Protein AF-A0A452J1B2-F1 (afdb_monomer)

Solvent-accessible surface area (backbone atoms only — not comparable to full-atom values): 6354 Å² total; per-residue (Å²): 134,84,79,85,76,76,83,77,76,70,76,77,59,67,69,59,59,52,49,51,52,53,52,49,52,49,49,53,51,50,45,52,54,50,34,68,53,26,50,80,74,78,43,82,62,90,46,69,74,67,55,39,61,50,8,61,53,48,40,52,44,50,24,69,73,69,73,50,89,76,88,76,64,90,55,89,51,70,67,32,18,52,49,23,37,47,52,41,52,52,53,50,49,55,54,49,52,52,52,56,59,73,70,74,78,124

Secondary structure (DSSP, 8-state):
-------------HHHHHHHHHHHHHHHHHHHHHHHHHGGGT---S-HHHHTTTSHHHHHHHHHHHS---------SHHHHHHHHHHHHHHHHHHHHHHHHHHS--

Structure (mmCIF, N/CA/C/O backbone):
data_AF-A0A452J1B2-F1
#
_entry.id   AF-A0A452J1B2-F1
#
loop_
_atom_site.group_PDB
_atom_site.id
_atom_site.type_symbol
_atom_site.label_atom_id
_atom_site.label_alt_id
_atom_site.label_comp_id
_atom_site.label_asym_id
_atom_site.label_entity_id
_atom_site.label_seq_id
_atom_site.pdbx_PDB_ins_code
_atom_site.Cartn_x
_atom_site.Cartn_y
_atom_site.Cartn_z
_atom_site.occupancy
_atom_site.B_iso_or_equiv
_atom_site.auth_seq_id
_atom_site.auth_comp_id
_atom_site.auth_asym_id
_atom_site.auth_atom_id
_atom_site.pdbx_PDB_model_num
ATOM 1 N N . MET A 1 1 ? 50.669 -8.142 -44.891 1.00 41.25 1 MET A N 1
ATOM 2 C CA . MET A 1 1 ? 49.463 -7.288 -44.869 1.00 4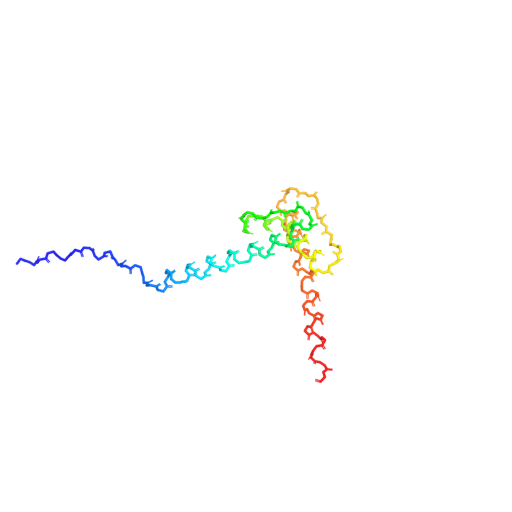1.25 1 MET A CA 1
ATOM 3 C C . MET A 1 1 ? 48.442 -8.019 -44.015 1.00 41.25 1 MET A C 1
ATOM 5 O O . MET A 1 1 ? 47.894 -9.011 -44.470 1.00 41.25 1 MET A O 1
ATOM 9 N N . GLY A 1 2 ? 48.378 -7.667 -42.728 1.00 45.16 2 GLY A N 1
ATOM 10 C CA . GLY A 1 2 ? 47.641 -8.420 -41.712 1.00 45.16 2 GLY A CA 1
ATOM 11 C C . GLY A 1 2 ? 46.135 -8.271 -41.892 1.00 45.16 2 GLY A C 1
ATOM 12 O O . GLY A 1 2 ? 45.638 -7.155 -42.015 1.00 45.16 2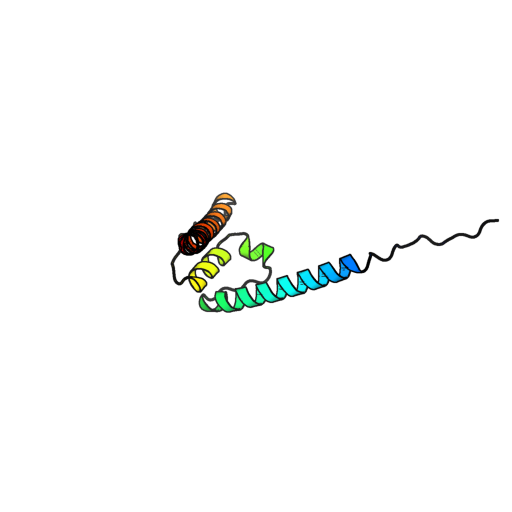 GLY A O 1
ATOM 13 N N . SER A 1 3 ? 45.445 -9.405 -41.950 1.00 46.38 3 SER A N 1
ATOM 14 C CA . SER A 1 3 ? 44.001 -9.508 -42.113 1.00 46.38 3 SER A CA 1
ATOM 15 C C . SER A 1 3 ? 43.254 -8.788 -40.988 1.00 46.38 3 SER A C 1
ATOM 17 O O . SER A 1 3 ? 43.569 -8.966 -39.812 1.00 46.38 3 SER A O 1
ATOM 19 N N . LEU A 1 4 ? 42.247 -8.001 -41.375 1.00 54.12 4 LEU A N 1
ATOM 20 C CA . LEU A 1 4 ? 41.235 -7.439 -40.488 1.00 54.12 4 LEU A CA 1
ATOM 21 C C . LEU A 1 4 ? 40.557 -8.569 -39.702 1.00 54.12 4 LEU A C 1
ATOM 23 O O . LEU A 1 4 ? 39.828 -9.377 -40.277 1.00 54.12 4 LEU A O 1
ATOM 27 N N . TRP A 1 5 ? 40.759 -8.603 -38.388 1.00 52.06 5 TRP A N 1
ATOM 28 C CA . TRP A 1 5 ? 39.835 -9.286 -37.489 1.00 52.06 5 TRP A CA 1
ATOM 29 C C . TRP A 1 5 ? 38.575 -8.413 -37.337 1.00 52.06 5 TRP A C 1
ATOM 31 O O . TRP A 1 5 ? 38.715 -7.197 -37.162 1.00 52.06 5 TRP A O 1
ATOM 41 N N . PRO A 1 6 ? 37.352 -8.966 -37.429 1.00 53.91 6 PRO A N 1
ATOM 42 C CA . PRO A 1 6 ? 36.139 -8.178 -37.290 1.00 53.91 6 PRO A CA 1
ATOM 43 C C . PRO A 1 6 ? 35.943 -7.793 -35.824 1.00 53.91 6 PRO A C 1
ATOM 45 O O . PRO A 1 6 ? 36.232 -8.568 -34.915 1.00 53.91 6 PRO A O 1
ATOM 48 N N . VAL A 1 7 ? 35.449 -6.573 -35.616 1.00 56.47 7 VAL A N 1
ATOM 49 C CA . VAL A 1 7 ? 34.989 -6.042 -34.331 1.00 56.47 7 VAL A CA 1
ATOM 50 C C . VAL A 1 7 ? 34.205 -7.129 -33.601 1.00 56.47 7 VAL A C 1
ATOM 52 O O . VAL A 1 7 ? 33.131 -7.536 -34.039 1.00 56.47 7 VAL A O 1
ATOM 55 N N . LEU A 1 8 ? 34.797 -7.620 -32.516 1.00 51.38 8 LEU A N 1
ATOM 56 C CA . LEU A 1 8 ? 34.195 -8.538 -31.571 1.00 51.38 8 LEU A CA 1
ATOM 57 C C . LEU A 1 8 ? 32.981 -7.810 -30.980 1.00 51.38 8 LEU A C 1
ATOM 59 O O . LEU A 1 8 ? 33.101 -7.027 -30.044 1.00 51.38 8 LEU A O 1
ATOM 63 N N . THR A 1 9 ? 31.802 -7.995 -31.571 1.00 59.19 9 THR A N 1
ATOM 64 C CA . THR A 1 9 ? 30.561 -7.846 -30.819 1.00 59.19 9 THR A CA 1
ATOM 65 C C . THR A 1 9 ? 30.603 -8.964 -29.798 1.00 59.19 9 THR A C 1
ATOM 67 O O . THR A 1 9 ? 30.212 -10.089 -30.110 1.00 59.19 9 THR A O 1
ATOM 70 N N . ASP A 1 10 ? 31.188 -8.692 -28.635 1.00 60.91 10 ASP A N 1
ATOM 71 C CA . ASP A 1 10 ? 31.186 -9.634 -27.527 1.00 60.91 10 ASP A CA 1
ATOM 72 C C . ASP A 1 10 ? 29.735 -10.086 -27.304 1.00 60.91 10 ASP A C 1
ATOM 74 O O . ASP A 1 10 ? 28.879 -9.245 -26.996 1.00 60.91 10 ASP A O 1
ATOM 78 N N . PRO A 1 11 ? 29.395 -11.375 -27.509 1.00 62.75 11 PRO A N 1
ATOM 79 C CA . PRO A 1 11 ? 28.096 -11.862 -27.097 1.00 62.75 11 PRO A CA 1
ATOM 80 C C . PRO A 1 11 ? 28.041 -11.699 -25.579 1.00 62.75 11 PRO A C 1
ATOM 82 O O . PRO A 1 11 ? 28.851 -12.273 -24.850 1.00 62.75 11 PRO A O 1
ATOM 85 N N . CYS A 1 12 ? 27.109 -10.860 -25.122 1.00 58.59 12 CYS A N 1
ATOM 86 C CA . CYS A 1 12 ? 26.818 -10.644 -23.710 1.00 58.59 12 CYS A CA 1
ATOM 87 C C . CYS A 1 12 ? 26.799 -12.011 -22.995 1.00 58.59 12 CYS A C 1
ATOM 89 O O . CYS A 1 12 ? 26.107 -12.918 -23.472 1.00 58.59 12 CYS A O 1
ATOM 91 N N . PRO A 1 13 ? 27.589 -12.214 -21.926 1.00 62.50 13 PRO A N 1
ATOM 92 C CA . PRO A 1 13 ? 27.809 -13.544 -21.378 1.00 62.50 13 PRO A CA 1
ATOM 93 C C . PRO A 1 13 ? 26.469 -14.175 -20.944 1.00 62.50 13 PRO A C 1
ATOM 95 O O . PRO A 1 13 ? 25.649 -13.479 -20.339 1.00 62.50 13 PRO A O 1
ATOM 98 N N . PRO A 1 14 ? 26.237 -15.478 -21.219 1.00 60.69 14 PRO A N 1
ATOM 99 C CA . PRO A 1 14 ? 24.947 -16.155 -21.013 1.00 60.69 14 PRO A CA 1
ATOM 100 C C . PRO A 1 14 ? 24.357 -15.965 -19.609 1.00 60.69 14 PRO A C 1
ATOM 102 O O . PRO A 1 14 ? 23.143 -15.918 -19.435 1.00 60.69 14 PRO A O 1
ATOM 105 N N . VAL A 1 15 ? 25.226 -15.767 -18.617 1.00 57.59 15 VAL A N 1
ATOM 106 C CA . VAL A 1 15 ? 24.872 -15.489 -17.221 1.00 57.59 15 VAL A CA 1
ATOM 107 C C . VAL A 1 15 ? 23.967 -14.263 -17.044 1.00 57.59 15 VAL A C 1
ATOM 109 O O . VAL A 1 15 ? 23.112 -14.278 -16.167 1.00 57.59 15 VAL A O 1
ATOM 112 N N . LEU A 1 16 ? 24.097 -13.217 -17.869 1.00 57.38 16 LEU A N 1
ATOM 113 C CA . LEU A 1 16 ? 23.251 -12.019 -17.763 1.00 57.38 16 LEU A CA 1
ATOM 114 C C . LEU A 1 16 ? 21.841 -12.264 -18.318 1.00 57.38 16 LEU A C 1
ATOM 116 O O . LEU A 1 16 ? 20.870 -11.767 -17.754 1.00 57.38 16 LEU A O 1
ATOM 120 N N . ALA A 1 17 ? 21.718 -13.074 -19.373 1.00 60.09 17 ALA A N 1
ATOM 121 C CA . ALA A 1 17 ? 20.425 -13.460 -19.938 1.00 60.09 17 ALA A CA 1
ATOM 122 C C . ALA A 1 17 ? 19.654 -14.420 -19.012 1.00 60.09 17 ALA A C 1
ATOM 124 O O . ALA A 1 17 ? 18.435 -14.320 -18.885 1.00 60.09 17 ALA A O 1
ATOM 125 N N . GLU A 1 18 ? 20.354 -15.324 -18.319 1.00 59.41 18 GLU A N 1
ATOM 126 C CA . GLU A 1 18 ? 19.742 -16.228 -17.336 1.00 59.41 18 GLU A CA 1
ATOM 127 C C . GLU A 1 18 ? 19.278 -15.506 -16.062 1.00 59.41 18 GLU A C 1
ATOM 129 O O . GLU A 1 18 ? 18.245 -15.869 -15.493 1.00 59.41 18 GLU A O 1
ATOM 134 N N . VAL A 1 19 ? 20.017 -14.485 -15.608 1.00 60.34 19 VAL A N 1
ATOM 135 C CA . VAL A 1 19 ? 19.604 -13.625 -14.486 1.00 60.34 19 VAL A CA 1
ATOM 136 C C . VAL A 1 19 ? 18.372 -12.803 -14.866 1.00 60.34 19 VAL A C 1
ATOM 138 O O . VAL A 1 19 ? 17.407 -12.800 -14.105 1.00 60.34 19 VAL A O 1
ATOM 14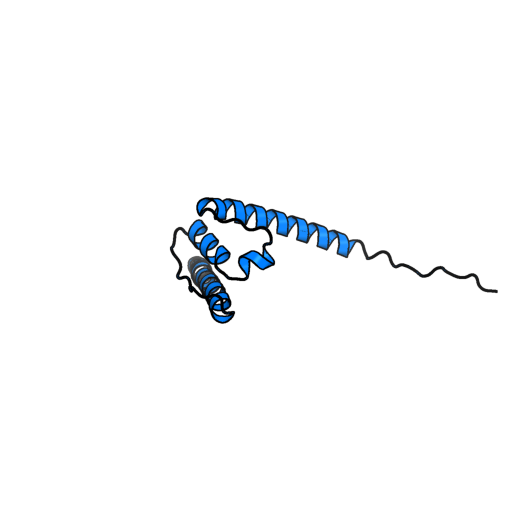1 N N . ASP A 1 20 ? 18.343 -12.208 -16.065 1.00 61.81 20 ASP A N 1
ATOM 142 C CA . ASP A 1 20 ? 17.178 -11.451 -16.548 1.00 61.81 20 ASP A CA 1
ATOM 143 C C . ASP A 1 20 ? 15.918 -12.329 -16.626 1.00 61.81 20 ASP A C 1
ATOM 145 O O . ASP A 1 20 ? 14.844 -11.932 -16.171 1.00 61.81 20 ASP A O 1
ATOM 149 N N . GLU A 1 21 ? 16.032 -13.569 -17.113 1.00 64.06 21 GLU A N 1
ATOM 150 C CA . GLU A 1 21 ? 14.882 -14.477 -17.174 1.00 64.06 21 GLU A CA 1
ATOM 151 C C . GLU A 1 21 ? 14.397 -14.888 -15.773 1.00 64.06 21 GLU A C 1
ATOM 153 O O . GLU A 1 21 ? 13.190 -14.897 -15.505 1.00 64.06 21 GLU A O 1
ATOM 158 N N . ARG A 1 22 ? 15.312 -15.165 -14.834 1.00 66.25 22 ARG A N 1
ATOM 159 C CA . ARG A 1 22 ? 14.952 -15.471 -13.438 1.00 66.25 22 ARG A CA 1
ATOM 160 C C . ARG A 1 22 ? 14.265 -14.290 -12.751 1.00 66.25 22 ARG A C 1
ATOM 162 O O . ARG A 1 22 ? 13.234 -14.493 -12.102 1.00 66.25 22 ARG A O 1
ATOM 169 N N . ASP A 1 23 ? 14.765 -13.075 -12.951 1.00 66.56 23 ASP A N 1
ATOM 170 C CA . ASP A 1 23 ? 14.184 -11.849 -12.398 1.00 66.56 23 ASP A CA 1
ATOM 171 C C . ASP A 1 23 ? 12.799 -11.565 -13.000 1.00 66.56 23 ASP A C 1
ATOM 173 O O . ASP A 1 23 ? 11.852 -11.210 -12.285 1.00 66.56 23 ASP A O 1
ATOM 177 N N . ARG A 1 24 ? 12.612 -11.817 -14.302 1.00 69.81 24 ARG A N 1
ATOM 178 C CA . ARG A 1 24 ? 11.308 -11.703 -14.979 1.00 69.81 24 ARG A CA 1
ATOM 179 C C . ARG A 1 24 ? 10.296 -12.719 -14.466 1.00 69.81 24 ARG A C 1
ATOM 181 O O . ARG A 1 24 ? 9.130 -12.364 -14.252 1.00 69.81 24 ARG A O 1
ATOM 188 N N . VAL A 1 25 ? 10.708 -13.970 -14.258 1.00 73.75 25 VAL A N 1
ATOM 189 C CA . VAL A 1 25 ? 9.840 -15.029 -13.718 1.00 73.75 25 VAL A CA 1
ATOM 190 C C . VAL A 1 25 ? 9.454 -14.725 -12.269 1.00 73.75 25 VAL A C 1
ATOM 192 O O . VAL A 1 25 ? 8.272 -14.848 -11.918 1.00 73.75 25 VAL A O 1
ATOM 195 N N . GLN A 1 26 ? 10.395 -14.259 -11.440 1.00 71.12 26 GLN A N 1
ATOM 196 C CA . GLN A 1 26 ? 10.104 -13.826 -10.072 1.00 71.12 26 GLN A CA 1
ATOM 197 C C . GLN A 1 26 ? 9.149 -12.634 -10.044 1.00 71.12 26 GLN A C 1
ATOM 199 O O . GLN A 1 26 ? 8.129 -12.700 -9.352 1.00 71.12 26 GLN A O 1
ATOM 204 N N . LYS A 1 27 ? 9.401 -11.591 -10.849 1.00 75.81 27 LYS A N 1
ATOM 205 C CA . LYS A 1 27 ? 8.510 -10.425 -10.949 1.00 75.81 27 LYS A CA 1
ATOM 206 C C . LYS A 1 27 ? 7.105 -10.854 -11.362 1.00 75.81 27 LYS A C 1
ATOM 208 O O . LYS A 1 27 ? 6.144 -10.512 -10.681 1.00 75.81 27 LYS A O 1
ATOM 213 N N . LYS A 1 28 ? 6.957 -11.667 -12.415 1.00 78.50 28 LYS A N 1
ATOM 214 C CA . LYS A 1 28 ? 5.641 -12.167 -12.862 1.00 78.50 28 LYS A CA 1
ATOM 215 C C . LYS A 1 28 ? 4.921 -12.968 -11.783 1.00 78.50 28 LYS A C 1
ATOM 217 O O . LYS A 1 28 ? 3.713 -12.802 -11.605 1.00 78.50 28 LYS A O 1
ATOM 222 N N . THR A 1 29 ? 5.639 -13.842 -11.088 1.00 82.38 29 THR A N 1
ATOM 223 C CA . THR A 1 29 ? 5.056 -14.683 -10.037 1.00 82.38 29 THR A CA 1
ATOM 224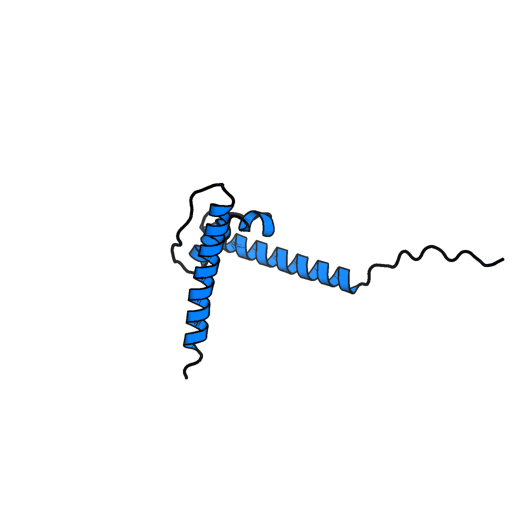 C C . THR A 1 29 ? 4.596 -13.829 -8.862 1.00 82.38 29 THR A C 1
ATOM 226 O O . THR A 1 29 ? 3.463 -13.980 -8.403 1.00 82.38 29 THR A O 1
ATOM 229 N N . PHE A 1 30 ? 5.422 -12.873 -8.435 1.00 79.19 30 PHE A N 1
ATOM 230 C CA . PHE A 1 30 ? 5.080 -11.963 -7.352 1.00 79.19 30 PHE A CA 1
ATOM 231 C C . PHE A 1 30 ? 3.916 -11.040 -7.731 1.00 79.19 30 PHE A C 1
ATOM 233 O O . PHE A 1 30 ? 2.956 -10.943 -6.973 1.00 79.19 30 PHE A O 1
ATOM 240 N N . THR A 1 31 ? 3.908 -10.460 -8.936 1.00 85.25 31 THR A N 1
ATOM 241 C CA . THR A 1 31 ? 2.786 -9.640 -9.422 1.00 85.25 31 THR A CA 1
ATOM 242 C C . THR A 1 31 ? 1.474 -10.425 -9.439 1.00 85.25 31 THR A C 1
ATOM 244 O O . THR A 1 31 ? 0.456 -9.937 -8.948 1.00 85.25 31 THR A O 1
ATOM 247 N N . LYS A 1 32 ? 1.476 -11.670 -9.939 1.00 87.19 32 LYS A N 1
ATOM 248 C CA . LYS A 1 32 ? 0.283 -12.536 -9.905 1.00 87.19 32 LYS A CA 1
ATOM 249 C C . LYS A 1 32 ? -0.176 -12.817 -8.478 1.00 87.19 32 LYS A C 1
ATOM 251 O O . LYS A 1 32 ? -1.374 -12.789 -8.202 1.00 87.19 32 LYS A O 1
ATOM 256 N N . TRP A 1 33 ? 0.764 -13.082 -7.576 1.00 89.12 33 TRP A N 1
ATOM 257 C CA . TRP A 1 33 ? 0.464 -13.333 -6.172 1.00 89.12 33 TRP A CA 1
ATOM 258 C C . TRP A 1 33 ? -0.140 -12.100 -5.485 1.00 89.12 33 TRP A C 1
ATOM 260 O O . TRP A 1 33 ? -1.164 -12.220 -4.817 1.00 89.12 33 TRP A O 1
ATOM 270 N N . VAL A 1 34 ? 0.418 -10.909 -5.717 1.00 89.19 34 VAL A N 1
ATOM 271 C CA . VAL A 1 34 ? -0.119 -9.637 -5.208 1.00 89.19 34 VAL A CA 1
ATOM 272 C C . VAL A 1 34 ? -1.535 -9.402 -5.736 1.00 89.19 34 VAL A C 1
ATOM 274 O O . VAL A 1 34 ? -2.450 -9.158 -4.951 1.00 89.19 34 VAL A O 1
ATOM 277 N N . ASN A 1 35 ? -1.756 -9.567 -7.042 1.00 90.88 35 ASN A N 1
ATOM 278 C CA . ASN A 1 35 ? -3.077 -9.393 -7.651 1.00 90.88 35 ASN A CA 1
ATOM 279 C C . ASN A 1 35 ? -4.118 -10.391 -7.128 1.00 90.88 35 ASN A C 1
ATOM 281 O O . ASN A 1 35 ? -5.270 -10.013 -6.914 1.00 90.88 35 ASN A O 1
ATOM 285 N N . LYS A 1 36 ? -3.721 -11.638 -6.837 1.00 90.56 36 LYS A N 1
ATOM 286 C CA . LYS A 1 36 ? -4.601 -12.642 -6.213 1.00 90.56 36 LYS A CA 1
ATOM 287 C C . LYS A 1 36 ? -5.143 -12.184 -4.854 1.00 90.56 36 LYS A C 1
ATOM 289 O O . LYS A 1 36 ? -6.251 -12.565 -4.482 1.00 90.56 36 LYS A O 1
ATOM 294 N N . HIS A 1 37 ? -4.385 -11.386 -4.108 1.00 89.06 37 HIS A N 1
ATOM 295 C CA . HIS A 1 37 ? -4.830 -10.844 -2.822 1.00 89.06 37 HIS A CA 1
ATOM 296 C C . HIS A 1 37 ? -5.560 -9.512 -2.983 1.00 89.06 37 HIS A C 1
ATOM 298 O O . HIS A 1 37 ? -6.620 -9.328 -2.389 1.00 89.06 37 HIS A O 1
ATOM 304 N N . LEU A 1 38 ? -5.061 -8.614 -3.834 1.00 87.50 38 LEU A N 1
ATOM 305 C CA . LEU A 1 38 ? -5.657 -7.292 -4.045 1.00 87.50 38 LEU A CA 1
ATOM 306 C C . LEU A 1 38 ? -7.041 -7.332 -4.708 1.00 87.50 38 LEU A C 1
ATOM 308 O O . LEU A 1 38 ? -7.856 -6.442 -4.456 1.00 87.50 38 LEU A O 1
ATOM 312 N N . ILE A 1 39 ? -7.364 -8.384 -5.468 1.00 88.50 39 ILE A N 1
ATOM 313 C CA . ILE A 1 39 ? -8.706 -8.549 -6.044 1.00 88.50 39 ILE A CA 1
ATOM 314 C C . ILE A 1 39 ? -9.802 -8.609 -4.967 1.00 88.50 39 ILE A C 1
ATOM 316 O O . ILE A 1 39 ? -10.910 -8.124 -5.195 1.00 88.50 39 ILE A O 1
ATOM 320 N N . LYS A 1 40 ? -9.483 -9.101 -3.758 1.00 86.19 40 LYS A N 1
ATOM 321 C CA . LYS A 1 40 ? -10.414 -9.149 -2.613 1.00 86.19 40 LYS A CA 1
ATOM 322 C C . LYS A 1 40 ? -10.854 -7.756 -2.153 1.00 86.19 40 LYS A C 1
ATOM 324 O O . LYS A 1 40 ? -11.948 -7.603 -1.626 1.00 86.19 40 LYS A O 1
ATOM 329 N N . VAL A 1 41 ? -10.020 -6.745 -2.393 1.00 86.25 41 VAL A N 1
ATOM 330 C CA . VAL A 1 41 ? -10.278 -5.329 -2.078 1.00 86.25 41 VAL A CA 1
ATOM 331 C C . VAL A 1 41 ? -10.471 -4.484 -3.342 1.00 86.25 41 VAL A C 1
ATOM 333 O O . VAL A 1 41 ? -10.342 -3.263 -3.297 1.00 86.25 41 VAL A O 1
ATOM 336 N N . ARG A 1 42 ? -10.787 -5.132 -4.477 1.00 88.12 42 ARG A N 1
ATOM 337 C CA . ARG A 1 42 ? -11.027 -4.502 -5.789 1.00 88.12 42 ARG A CA 1
ATOM 338 C C . ARG A 1 42 ? -9.874 -3.602 -6.263 1.00 88.12 42 ARG A C 1
ATOM 340 O O . ARG A 1 42 ? -10.104 -2.568 -6.885 1.00 88.12 42 ARG A O 1
ATOM 347 N N . ARG A 1 43 ? -8.631 -3.993 -5.970 1.00 87.94 43 ARG A N 1
ATOM 348 C CA . ARG A 1 43 ? -7.405 -3.331 -6.445 1.00 87.94 43 ARG A CA 1
ATOM 349 C C . ARG A 1 43 ? -6.643 -4.235 -7.412 1.00 87.94 43 ARG A C 1
ATOM 351 O O . ARG A 1 43 ? -6.754 -5.457 -7.344 1.00 87.94 43 ARG A O 1
ATOM 358 N N . HIS A 1 44 ? -5.861 -3.624 -8.295 1.00 87.94 44 HIS A N 1
ATOM 359 C CA . HIS A 1 44 ? -5.031 -4.310 -9.282 1.00 87.94 44 HIS A CA 1
ATOM 360 C C . HIS A 1 44 ? -3.694 -3.580 -9.437 1.00 87.94 44 HIS A C 1
ATOM 362 O O . HIS A 1 44 ? -3.655 -2.352 -9.387 1.00 87.94 44 HIS A O 1
ATOM 368 N N . VAL A 1 45 ? -2.625 -4.347 -9.633 1.00 87.75 45 VAL A N 1
ATOM 369 C CA . VAL A 1 45 ? -1.260 -3.887 -9.898 1.00 87.75 45 VAL A CA 1
ATOM 370 C C . VAL A 1 45 ? -0.843 -4.382 -11.281 1.00 87.75 45 VAL A C 1
ATOM 372 O O . VAL A 1 45 ? -0.850 -5.584 -11.555 1.00 87.75 45 VAL A O 1
ATOM 375 N N . SER A 1 46 ? -0.481 -3.449 -12.151 1.00 85.38 46 SER A N 1
ATOM 376 C CA . SER A 1 46 ? 0.021 -3.695 -13.502 1.00 85.38 46 SER A CA 1
ATOM 377 C C . SER A 1 46 ? 1.548 -3.638 -13.538 1.00 85.38 46 SER A C 1
ATOM 379 O O . SER A 1 46 ? 2.173 -4.544 -14.092 1.00 85.38 46 SER A O 1
ATOM 381 N N . ASP A 1 47 ? 2.156 -2.634 -12.894 1.00 83.75 47 ASP A N 1
ATOM 382 C CA . ASP A 1 47 ? 3.603 -2.579 -12.678 1.00 83.75 47 ASP A CA 1
ATOM 383 C C . ASP A 1 47 ? 3.917 -2.492 -11.192 1.00 83.75 47 ASP A C 1
ATOM 385 O O . ASP A 1 47 ? 3.636 -1.510 -10.512 1.00 83.75 47 ASP A O 1
ATOM 389 N N . LEU A 1 48 ? 4.558 -3.543 -10.698 1.00 81.75 48 LEU A N 1
ATOM 390 C CA . LEU A 1 48 ? 4.877 -3.703 -9.294 1.00 81.75 48 LEU A CA 1
ATOM 391 C C . LEU A 1 48 ? 5.740 -2.560 -8.734 1.00 81.75 48 LEU A C 1
ATOM 393 O O . LEU A 1 48 ? 5.571 -2.196 -7.574 1.00 81.75 48 LEU A O 1
ATOM 397 N N . TYR A 1 49 ? 6.642 -1.990 -9.540 1.00 80.31 49 TYR A N 1
ATOM 398 C CA . TYR A 1 49 ? 7.527 -0.917 -9.076 1.00 80.31 49 TYR A CA 1
ATOM 399 C C . TYR A 1 49 ? 6.825 0.433 -8.993 1.00 80.31 49 TYR A C 1
ATOM 401 O O . TYR A 1 49 ? 7.103 1.201 -8.076 1.00 80.31 49 TYR A O 1
ATOM 409 N N . GLU A 1 50 ? 5.905 0.715 -9.912 1.00 85.44 50 GLU A N 1
ATOM 410 C CA . GLU A 1 50 ? 5.165 1.977 -9.926 1.00 85.44 50 GLU A CA 1
ATOM 411 C C . GLU A 1 50 ? 3.969 1.928 -8.971 1.00 85.44 50 GLU A C 1
ATOM 413 O O . GLU A 1 50 ? 3.790 2.823 -8.142 1.00 85.44 50 GLU A O 1
ATOM 418 N N . ASP A 1 51 ? 3.198 0.841 -9.003 1.00 87.19 51 ASP A N 1
ATOM 419 C CA . ASP A 1 51 ? 1.926 0.737 -8.285 1.00 87.19 51 ASP A CA 1
ATOM 420 C C . ASP A 1 51 ? 2.089 0.473 -6.782 1.00 87.19 51 ASP A C 1
ATOM 422 O O . ASP A 1 51 ? 1.133 0.638 -6.025 1.00 87.19 51 ASP A O 1
ATOM 426 N N . LEU A 1 52 ? 3.269 0.043 -6.321 1.00 86.00 52 LEU A N 1
ATOM 427 C CA . LEU A 1 52 ? 3.571 -0.073 -4.887 1.00 86.00 52 LEU A CA 1
ATOM 428 C C . LEU A 1 52 ? 4.265 1.173 -4.324 1.00 86.00 52 LEU A C 1
ATOM 430 O O . LEU A 1 52 ? 4.341 1.330 -3.104 1.00 86.00 52 LEU A O 1
ATOM 434 N N . ARG A 1 53 ? 4.760 2.070 -5.184 1.00 87.62 53 ARG A N 1
ATOM 435 C CA . ARG A 1 53 ? 5.619 3.200 -4.796 1.00 87.62 53 ARG A CA 1
ATOM 436 C C . ARG A 1 53 ? 4.922 4.229 -3.913 1.00 87.62 53 ARG A C 1
ATOM 438 O O . ARG A 1 53 ? 5.579 4.952 -3.167 1.00 87.62 53 ARG A O 1
ATOM 445 N N . ASP A 1 54 ? 3.604 4.342 -4.030 1.00 86.56 54 ASP A N 1
ATOM 446 C CA . ASP A 1 54 ? 2.794 5.266 -3.236 1.00 86.56 54 ASP A CA 1
ATOM 447 C C . ASP A 1 54 ? 2.382 4.703 -1.863 1.00 86.56 54 ASP A C 1
ATOM 449 O O . ASP A 1 54 ? 1.826 5.435 -1.043 1.00 86.56 54 ASP A O 1
ATOM 453 N N . GLY A 1 55 ? 2.658 3.417 -1.616 1.00 89.69 55 GLY A N 1
ATOM 454 C CA . GLY A 1 55 ? 2.357 2.699 -0.382 1.00 89.69 55 GLY A CA 1
ATOM 455 C C . GLY A 1 55 ? 0.903 2.242 -0.229 1.00 89.69 55 GLY A C 1
ATOM 456 O O . GLY A 1 55 ? 0.624 1.406 0.626 1.00 89.69 55 GLY A O 1
ATOM 457 N N . HIS A 1 56 ? -0.046 2.695 -1.053 1.00 92.38 56 HIS A N 1
ATOM 458 C CA . HIS A 1 56 ? -1.463 2.368 -0.847 1.00 92.38 56 HIS A CA 1
ATOM 459 C C . HIS A 1 56 ? -1.787 0.904 -1.141 1.00 92.38 56 HIS A C 1
ATOM 461 O O . HIS A 1 56 ? -2.545 0.263 -0.402 1.00 92.38 56 HIS A O 1
ATOM 467 N N . ASN A 1 57 ? -1.235 0.368 -2.228 1.00 91.25 57 ASN A N 1
ATOM 468 C CA . ASN A 1 57 ? -1.411 -1.039 -2.577 1.00 91.25 57 ASN A CA 1
ATOM 469 C C . ASN A 1 57 ? -0.643 -1.950 -1.615 1.00 91.25 57 ASN A C 1
ATOM 471 O O . ASN A 1 57 ? -1.148 -3.015 -1.270 1.00 91.25 57 ASN A O 1
ATOM 475 N N . LEU A 1 58 ? 0.504 -1.493 -1.102 1.00 90.94 58 LEU A N 1
ATOM 476 C CA . LEU A 1 58 ? 1.270 -2.216 -0.090 1.00 90.94 58 LEU A CA 1
ATOM 477 C C . LEU A 1 58 ? 0.489 -2.333 1.226 1.00 90.94 58 LEU A C 1
ATOM 479 O O . LEU A 1 58 ? 0.337 -3.433 1.745 1.00 90.94 58 LEU A O 1
ATOM 483 N N . ILE A 1 59 ? -0.090 -1.232 1.714 1.00 93.12 59 ILE A N 1
ATOM 484 C CA . ILE A 1 59 ? -0.953 -1.252 2.903 1.00 93.12 59 ILE A CA 1
ATOM 485 C C . ILE A 1 59 ? -2.150 -2.186 2.685 1.00 93.12 59 ILE A C 1
ATOM 487 O O . ILE A 1 59 ? -2.417 -3.047 3.512 1.00 93.12 59 ILE A O 1
ATOM 491 N N . SER A 1 60 ? -2.833 -2.075 1.541 1.00 92.88 60 SER A N 1
ATOM 492 C CA . SER A 1 60 ? -4.004 -2.918 1.240 1.00 92.88 60 SER A CA 1
ATOM 493 C C . SER A 1 60 ? -3.659 -4.407 1.196 1.00 92.88 60 SER A C 1
ATOM 495 O O . SER A 1 60 ? -4.441 -5.240 1.642 1.00 92.88 60 SER A O 1
ATOM 497 N N . LEU A 1 61 ? -2.486 -4.746 0.664 1.00 91.62 61 LEU A N 1
ATOM 498 C CA . LEU A 1 61 ? -1.987 -6.112 0.655 1.00 91.62 61 LEU A CA 1
ATOM 499 C C . LEU A 1 61 ? -1.755 -6.622 2.084 1.00 91.62 61 LEU A C 1
ATOM 501 O O . LEU A 1 61 ? -2.169 -7.734 2.398 1.00 91.62 61 LEU A O 1
ATOM 505 N N . LEU A 1 62 ? -1.145 -5.813 2.956 1.00 91.56 62 LEU A N 1
ATOM 506 C CA . LEU A 1 62 ? -0.923 -6.176 4.359 1.00 91.56 62 LEU A CA 1
ATOM 507 C C . LEU A 1 62 ? -2.231 -6.368 5.123 1.00 91.56 62 LEU A C 1
ATOM 509 O O . LEU A 1 62 ? -2.342 -7.340 5.864 1.00 91.56 62 LEU A O 1
ATOM 513 N N . GLU A 1 63 ? -3.227 -5.509 4.913 1.00 92.31 63 GLU A N 1
ATOM 514 C CA . GLU A 1 63 ? -4.554 -5.662 5.524 1.00 92.31 63 GLU A CA 1
ATOM 515 C C . GLU A 1 63 ? -5.226 -6.969 5.084 1.00 92.31 63 GLU A C 1
ATOM 517 O O . GLU A 1 63 ? -5.743 -7.717 5.906 1.00 92.31 63 GLU A O 1
ATOM 522 N N . VAL A 1 64 ? -5.150 -7.314 3.793 1.00 91.69 64 VAL A N 1
ATOM 523 C CA . VAL A 1 64 ? -5.704 -8.578 3.279 1.00 91.69 64 VAL A CA 1
ATOM 524 C C . VAL A 1 64 ? -4.975 -9.805 3.833 1.00 91.69 64 VAL A C 1
ATOM 526 O O . VAL A 1 64 ? -5.603 -10.842 4.050 1.00 91.69 64 VAL A O 1
ATOM 529 N N . LEU A 1 65 ? -3.657 -9.722 4.018 1.00 88.56 65 LEU A N 1
ATOM 530 C CA . LEU A 1 65 ? -2.844 -10.837 4.511 1.00 88.56 65 LEU A CA 1
ATOM 531 C C . LEU A 1 65 ? -2.970 -11.039 6.022 1.00 88.56 65 LEU A C 1
ATOM 533 O O . LEU A 1 65 ? -2.948 -12.177 6.482 1.00 88.56 65 LEU A O 1
ATOM 537 N N . SER A 1 66 ? -3.068 -9.951 6.783 1.00 88.38 66 SER A N 1
ATOM 538 C CA . SER A 1 66 ? -3.131 -9.983 8.247 1.00 88.38 66 SER A CA 1
ATOM 539 C C . SER A 1 66 ? -4.551 -10.014 8.804 1.00 88.38 66 SER A C 1
ATOM 541 O O . SER A 1 66 ? -4.744 -10.492 9.917 1.00 88.38 66 SER A O 1
ATOM 543 N N . GLY A 1 67 ? -5.528 -9.504 8.052 1.00 87.56 67 GLY A N 1
ATOM 544 C CA . GLY A 1 67 ? -6.872 -9.208 8.547 1.00 87.56 67 GLY A CA 1
ATOM 545 C C . GLY A 1 67 ? -6.963 -7.923 9.380 1.00 87.56 67 GLY A C 1
ATOM 546 O O . GLY A 1 67 ? -8.064 -7.557 9.787 1.00 87.56 67 GLY A O 1
ATOM 547 N N . ASP A 1 68 ? -5.847 -7.228 9.623 1.00 90.12 68 ASP A N 1
ATOM 548 C CA . ASP A 1 68 ? -5.819 -5.982 10.390 1.00 90.12 68 ASP A CA 1
ATOM 549 C C . ASP A 1 68 ? -6.121 -4.775 9.494 1.00 90.12 68 ASP A C 1
ATOM 551 O O . ASP A 1 68 ? -5.943 -4.822 8.281 1.00 90.12 68 ASP A O 1
ATOM 555 N N . THR A 1 69 ? -6.538 -3.658 10.092 1.00 91.06 69 THR A N 1
ATOM 556 C CA . THR A 1 69 ? -6.671 -2.369 9.391 1.00 91.06 69 THR A CA 1
ATOM 557 C C . THR A 1 69 ? -5.479 -1.481 9.722 1.00 91.06 69 THR A C 1
ATOM 559 O O . THR A 1 69 ? -5.147 -1.308 10.895 1.00 91.06 69 THR A O 1
ATOM 562 N N . LEU A 1 70 ? -4.835 -0.906 8.705 1.00 91.50 70 LEU A N 1
ATOM 563 C CA . LEU A 1 70 ? -3.649 -0.066 8.872 1.00 91.50 70 LEU A CA 1
ATOM 564 C C . LEU A 1 70 ? -3.989 1.413 8.602 1.00 91.50 70 LEU A C 1
ATOM 566 O O . LEU A 1 70 ? -4.854 1.718 7.774 1.00 91.50 70 LEU A O 1
ATOM 570 N N . PRO A 1 71 ? -3.304 2.364 9.266 1.00 92.06 71 PRO A N 1
ATOM 571 C CA . PRO A 1 71 ? -3.486 3.783 8.987 1.00 92.06 71 PRO A CA 1
ATOM 572 C C . PRO A 1 71 ? -3.009 4.133 7.571 1.00 92.06 71 PRO A C 1
ATOM 574 O O . PRO A 1 71 ? -2.110 3.501 7.018 1.00 92.06 71 PRO A O 1
ATOM 577 N N . ARG A 1 72 ? -3.636 5.147 6.964 1.00 92.88 72 ARG A N 1
ATOM 578 C CA . ARG A 1 72 ? -3.359 5.588 5.589 1.00 92.88 72 ARG A CA 1
ATOM 579 C C . ARG A 1 72 ? -3.388 7.107 5.512 1.00 92.88 72 ARG A C 1
ATOM 581 O O . ARG A 1 72 ? -4.426 7.719 5.767 1.00 92.88 72 ARG A O 1
ATOM 588 N N . GLU A 1 73 ? -2.287 7.694 5.072 1.00 91.44 73 GLU A N 1
ATOM 589 C CA . GLU A 1 73 ? -2.199 9.118 4.778 1.00 91.44 73 GLU A CA 1
ATOM 590 C C . GLU A 1 73 ? -2.913 9.447 3.468 1.00 91.44 73 GLU A C 1
ATOM 592 O O . GLU A 1 73 ? -2.666 8.834 2.422 1.00 91.44 73 GLU A O 1
ATOM 597 N N . LYS A 1 74 ? -3.798 10.446 3.522 1.00 82.88 74 LYS A N 1
ATOM 598 C CA . LYS A 1 74 ? -4.581 10.923 2.377 1.00 82.88 74 LYS A CA 1
ATOM 599 C C . LYS A 1 74 ? -3.925 12.179 1.811 1.00 82.88 74 LYS A C 1
ATOM 601 O O . LYS A 1 74 ? -4.325 13.294 2.118 1.00 82.88 74 LYS A O 1
ATOM 606 N N . GLY A 1 75 ? -2.915 11.999 0.964 1.00 85.94 75 GLY A N 1
ATOM 607 C CA . GLY A 1 75 ? -2.243 13.116 0.308 1.00 85.94 75 GLY A CA 1
ATOM 608 C C . GLY A 1 75 ? -1.424 12.691 -0.905 1.00 85.94 75 GLY A C 1
ATOM 609 O O . GLY A 1 75 ? -0.984 11.551 -1.018 1.00 85.94 75 GLY A O 1
ATOM 610 N N . ARG A 1 76 ? -1.234 13.615 -1.853 1.00 85.12 76 ARG A N 1
ATOM 611 C CA . ARG A 1 76 ? -0.568 13.326 -3.143 1.00 85.12 76 ARG A CA 1
ATOM 612 C C . ARG A 1 76 ? 0.915 13.705 -3.161 1.00 85.12 76 ARG A C 1
ATOM 614 O O . ARG A 1 76 ? 1.636 13.309 -4.075 1.00 85.12 76 ARG A O 1
ATOM 621 N N . MET A 1 77 ? 1.372 14.466 -2.163 1.00 91.81 77 MET A N 1
ATOM 622 C CA . MET A 1 77 ? 2.776 14.875 -2.050 1.00 91.81 77 MET A CA 1
ATOM 623 C C . MET A 1 77 ? 3.688 13.679 -1.764 1.00 91.81 77 MET A C 1
ATOM 625 O O . MET A 1 77 ? 3.271 12.694 -1.154 1.00 91.81 77 MET A O 1
ATOM 629 N N . ARG A 1 78 ? 4.967 13.813 -2.131 1.00 90.94 78 ARG A N 1
ATOM 630 C CA . ARG A 1 78 ? 6.000 12.796 -1.881 1.00 90.94 78 ARG A CA 1
ATOM 631 C C . ARG A 1 78 ? 6.072 12.376 -0.409 1.00 90.94 78 ARG A C 1
ATOM 633 O O . ARG A 1 78 ? 6.244 11.193 -0.147 1.00 90.94 78 ARG A O 1
ATOM 640 N N . PHE A 1 79 ? 5.897 13.315 0.520 1.00 92.06 79 PHE A N 1
ATOM 641 C CA . PHE A 1 79 ? 5.883 13.028 1.956 1.00 92.06 79 PHE A CA 1
ATOM 642 C C . PHE A 1 79 ? 4.804 12.000 2.337 1.00 92.06 79 PHE A C 1
ATOM 644 O O . PHE A 1 79 ? 5.128 10.992 2.949 1.00 92.06 79 PHE A O 1
ATOM 651 N N . HIS A 1 80 ? 3.559 12.178 1.883 1.00 91.31 80 HIS A N 1
ATOM 652 C CA . HIS A 1 80 ? 2.466 11.236 2.168 1.00 91.31 80 HIS A CA 1
ATOM 653 C C . HIS A 1 80 ? 2.721 9.844 1.578 1.00 91.31 80 HIS A C 1
ATOM 655 O O . HIS A 1 80 ? 2.451 8.838 2.227 1.00 91.31 80 HIS A O 1
ATOM 661 N N . LYS A 1 81 ? 3.289 9.778 0.364 1.00 90.25 81 LYS A N 1
ATOM 662 C CA . LYS A 1 81 ? 3.677 8.502 -0.259 1.00 90.25 81 LYS A CA 1
ATOM 663 C C . LYS A 1 81 ? 4.717 7.768 0.586 1.00 90.25 81 LYS A C 1
ATOM 665 O O . LYS A 1 81 ? 4.547 6.592 0.888 1.00 90.25 81 LYS A O 1
ATOM 670 N N . LEU A 1 82 ? 5.771 8.475 1.000 1.00 91.75 82 LEU A N 1
ATOM 671 C CA . LEU A 1 82 ? 6.808 7.915 1.868 1.00 91.75 82 LEU A CA 1
ATOM 672 C C . LEU A 1 82 ? 6.229 7.468 3.212 1.00 91.75 82 LEU A C 1
ATOM 674 O O . LEU A 1 82 ? 6.568 6.386 3.675 1.00 91.75 82 LEU A O 1
ATOM 678 N N . GLN A 1 83 ? 5.314 8.247 3.789 1.00 94.00 83 GLN A N 1
ATOM 679 C CA . GLN A 1 83 ? 4.667 7.905 5.051 1.00 94.00 83 GLN A CA 1
ATOM 680 C C . GLN A 1 83 ? 3.816 6.632 4.940 1.00 94.00 83 GLN A C 1
ATOM 682 O O . GLN A 1 83 ? 3.908 5.760 5.799 1.00 94.00 83 GLN A O 1
ATOM 687 N N . ASN A 1 84 ? 3.050 6.462 3.858 1.00 93.75 84 ASN A N 1
ATOM 688 C CA . ASN A 1 84 ? 2.295 5.229 3.610 1.00 93.75 84 ASN A CA 1
ATOM 689 C C . ASN A 1 84 ? 3.211 4.003 3.473 1.00 93.75 84 ASN A C 1
ATOM 691 O O . ASN A 1 84 ? 2.914 2.936 4.010 1.00 93.75 84 ASN A O 1
ATOM 695 N N . VAL A 1 85 ? 4.346 4.149 2.785 1.00 92.44 85 VAL A N 1
ATOM 696 C CA . VAL A 1 85 ? 5.350 3.079 2.701 1.00 92.44 85 VAL A CA 1
ATOM 697 C C . VAL A 1 85 ? 5.944 2.785 4.082 1.00 92.44 85 VAL A C 1
ATOM 699 O O . VAL A 1 85 ? 6.061 1.621 4.457 1.00 92.44 85 VAL A O 1
ATOM 702 N N . GLN A 1 86 ? 6.266 3.818 4.861 1.00 93.44 86 GLN A N 1
ATOM 703 C CA . GLN A 1 86 ? 6.830 3.679 6.202 1.00 93.44 86 GLN A CA 1
ATOM 704 C C . GLN A 1 86 ? 5.886 2.919 7.142 1.00 93.44 86 GLN A C 1
ATOM 706 O O . GLN A 1 86 ? 6.315 1.966 7.786 1.00 93.44 86 GLN A O 1
ATOM 711 N N . ILE A 1 87 ? 4.59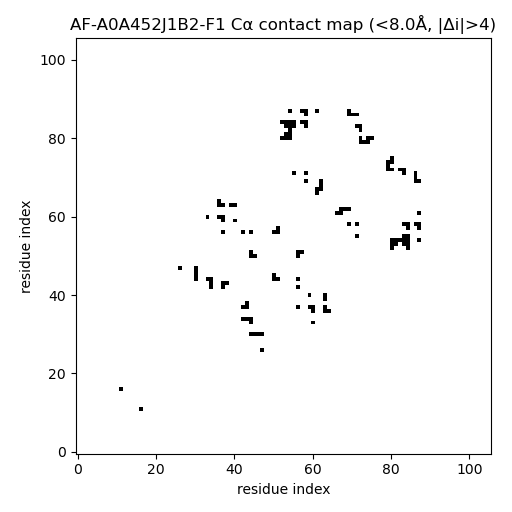2 3.256 7.140 1.00 93.81 87 ILE A N 1
ATOM 712 C CA . ILE A 1 87 ? 3.557 2.554 7.916 1.00 93.81 87 ILE A CA 1
ATOM 713 C C . ILE A 1 87 ? 3.555 1.052 7.604 1.00 93.81 87 ILE A C 1
ATOM 715 O O . ILE A 1 87 ? 3.540 0.220 8.513 1.00 93.81 87 ILE A O 1
ATOM 719 N N . ALA A 1 88 ? 3.592 0.692 6.319 1.00 92.44 88 ALA A N 1
ATOM 720 C CA . ALA A 1 88 ? 3.618 -0.70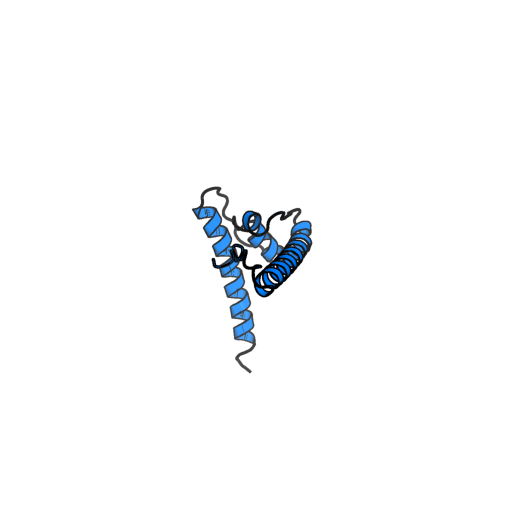3 5.898 1.00 92.44 88 ALA A CA 1
ATOM 721 C C . ALA A 1 88 ? 4.893 -1.431 6.360 1.00 92.44 88 ALA A C 1
ATOM 723 O O . ALA A 1 88 ? 4.830 -2.573 6.824 1.00 92.44 88 ALA A O 1
ATOM 724 N N . LEU A 1 89 ? 6.052 -0.773 6.262 1.00 91.44 89 LEU A N 1
ATOM 725 C CA . LEU A 1 89 ? 7.330 -1.332 6.704 1.00 91.44 89 LEU A CA 1
ATOM 726 C C . LEU A 1 89 ? 7.386 -1.515 8.224 1.00 91.44 89 LEU A C 1
ATOM 728 O O . LEU A 1 89 ? 7.861 -2.549 8.692 1.00 91.44 89 LEU A O 1
ATOM 732 N N . ASP A 1 90 ? 6.887 -0.554 8.997 1.00 92.25 90 ASP A N 1
ATOM 733 C CA . ASP A 1 90 ? 6.863 -0.643 10.459 1.00 92.25 90 ASP A CA 1
ATOM 734 C C . ASP A 1 90 ? 5.912 -1.740 10.938 1.00 92.25 90 ASP A C 1
ATOM 736 O O . ASP A 1 90 ? 6.255 -2.507 11.841 1.00 92.25 90 ASP A O 1
ATOM 740 N N . TYR A 1 91 ? 4.767 -1.903 10.269 1.00 91.06 91 TYR A N 1
ATOM 741 C CA . TYR A 1 91 ? 3.863 -3.023 10.517 1.00 91.06 91 TYR A CA 1
ATOM 742 C C . TYR A 1 91 ? 4.555 -4.380 10.298 1.00 91.06 91 TYR A C 1
ATOM 744 O O . TYR A 1 91 ? 4.494 -5.268 11.157 1.00 91.06 91 TYR A O 1
ATOM 752 N N . LEU A 1 92 ? 5.269 -4.533 9.177 1.00 88.06 92 LEU A N 1
ATOM 753 C CA . LEU A 1 92 ? 6.036 -5.744 8.876 1.00 88.06 92 LEU A CA 1
ATOM 754 C C . LEU A 1 92 ? 7.132 -6.002 9.910 1.00 88.06 92 LEU A C 1
ATOM 756 O O . LEU A 1 92 ? 7.267 -7.135 10.374 1.00 88.06 92 LEU A O 1
ATOM 760 N N . LYS A 1 93 ? 7.880 -4.967 10.313 1.00 87.38 93 LYS A N 1
ATOM 761 C CA . LYS A 1 93 ? 8.915 -5.079 11.349 1.00 87.38 93 LYS A CA 1
ATOM 762 C C . LYS A 1 93 ? 8.323 -5.544 12.671 1.00 87.38 93 LYS A C 1
ATOM 764 O O . LYS A 1 93 ? 8.847 -6.483 13.257 1.00 87.38 93 LYS A O 1
ATOM 769 N N . HIS A 1 94 ? 7.224 -4.953 13.133 1.00 85.44 94 HIS A N 1
ATOM 770 C CA . HIS A 1 94 ? 6.595 -5.368 14.388 1.00 85.44 94 HIS A CA 1
ATOM 771 C C . HIS A 1 94 ? 6.125 -6.830 14.352 1.00 85.44 94 HIS A C 1
ATOM 773 O O . HIS A 1 94 ? 6.386 -7.578 15.296 1.00 85.44 94 HIS A O 1
ATOM 779 N N . ARG A 1 95 ? 5.508 -7.277 13.250 1.00 78.75 95 ARG A N 1
ATOM 780 C CA . ARG A 1 95 ? 5.056 -8.672 13.079 1.00 78.75 95 ARG A CA 1
ATOM 781 C C . ARG A 1 95 ? 6.218 -9.664 12.933 1.00 78.75 95 ARG A C 1
ATOM 783 O O . ARG A 1 95 ? 6.196 -10.713 13.573 1.00 78.75 95 ARG A O 1
ATOM 790 N N . GLN A 1 96 ? 7.243 -9.348 12.138 1.00 68.12 96 GLN A N 1
ATOM 791 C CA . GLN A 1 96 ? 8.421 -10.212 11.981 1.00 68.12 96 GLN A CA 1
ATOM 792 C C . GLN A 1 96 ? 9.247 -10.290 13.265 1.00 68.12 96 GLN A C 1
ATOM 794 O O . GLN A 1 96 ? 9.646 -11.381 13.653 1.00 68.12 96 GLN A O 1
ATOM 799 N N . VAL A 1 97 ? 9.458 -9.171 13.962 1.00 60.09 97 VAL A N 1
ATOM 800 C CA . VAL A 1 97 ? 10.174 -9.150 15.247 1.00 60.09 97 VAL A CA 1
ATOM 801 C C . VAL A 1 97 ? 9.381 -9.890 16.328 1.00 60.09 97 VAL A C 1
ATOM 803 O O . VAL A 1 97 ? 9.983 -10.577 17.149 1.00 60.09 97 VAL A O 1
ATOM 806 N N . SER A 1 98 ? 8.045 -9.820 16.314 1.00 55.31 98 SER A N 1
ATOM 807 C CA . SER A 1 98 ? 7.198 -10.640 17.191 1.00 55.31 98 SER A CA 1
ATOM 808 C C . SER A 1 98 ? 7.360 -12.135 16.902 1.00 55.31 98 SER A C 1
ATOM 810 O O . SER A 1 98 ? 7.513 -12.913 17.842 1.00 55.31 98 SER A O 1
ATOM 812 N N . CYS A 1 99 ? 7.416 -12.528 15.625 1.00 4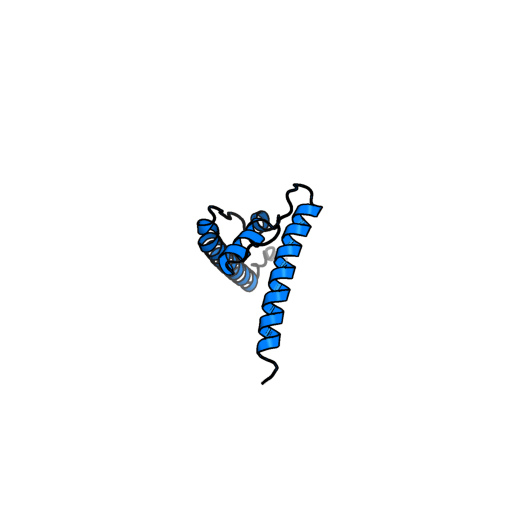9.38 99 CYS A N 1
ATOM 813 C CA . CYS A 1 99 ? 7.689 -13.910 15.245 1.00 49.38 99 CYS A CA 1
ATOM 814 C C . CYS A 1 99 ? 9.108 -14.322 15.664 1.00 49.38 99 CYS A C 1
ATOM 816 O O . CYS A 1 99 ? 9.244 -15.266 16.414 1.00 49.38 99 CYS A O 1
ATOM 818 N N . VAL A 1 100 ? 10.172 -13.587 15.335 1.00 57.75 100 VAL A N 1
ATOM 819 C CA . VAL A 1 100 ? 11.549 -13.967 15.727 1.00 57.75 100 VAL A CA 1
ATOM 820 C C . VAL A 1 100 ? 11.718 -14.069 17.251 1.00 57.75 100 VAL A C 1
ATOM 822 O O . VAL A 1 100 ? 12.351 -15.004 17.739 1.00 57.75 100 VAL A O 1
ATOM 825 N N . ARG A 1 101 ? 11.102 -13.169 18.031 1.00 54.44 101 ARG A N 1
ATOM 826 C CA . ARG A 1 101 ? 11.149 -13.239 19.503 1.00 54.44 101 ARG A CA 1
ATOM 827 C C . ARG A 1 101 ? 10.395 -14.439 20.079 1.00 54.44 101 ARG A C 1
ATOM 829 O O . ARG A 1 101 ? 10.797 -14.938 21.122 1.00 54.44 101 ARG A O 1
ATOM 836 N N . ALA A 1 102 ? 9.349 -14.931 19.414 1.00 54.97 102 ALA A N 1
ATOM 837 C CA . ALA A 1 102 ? 8.577 -16.081 19.888 1.00 54.97 102 ALA A CA 1
ATOM 838 C C . ALA A 1 102 ? 9.306 -17.435 19.727 1.00 54.97 102 ALA A C 1
ATOM 840 O O . ALA A 1 102 ? 8.859 -18.430 20.293 1.00 54.97 102 ALA A O 1
ATOM 841 N N . TRP A 1 103 ? 10.420 -17.485 18.983 1.00 54.00 103 TRP A N 1
ATOM 842 C CA . TRP A 1 103 ? 11.159 -18.725 18.690 1.00 54.00 103 TRP A CA 1
ATOM 843 C C . TRP A 1 103 ? 12.574 -18.766 19.293 1.00 54.00 103 TRP A C 1
ATOM 845 O O . TRP A 1 103 ? 13.230 -19.796 19.201 1.00 54.00 103 TRP A O 1
ATOM 855 N N . GLY A 1 104 ? 13.040 -17.684 19.929 1.00 53.94 104 GLY A N 1
ATOM 856 C CA . GLY A 1 104 ? 14.380 -17.586 20.533 1.00 53.94 104 GLY A CA 1
ATOM 857 C C . GLY A 1 104 ? 14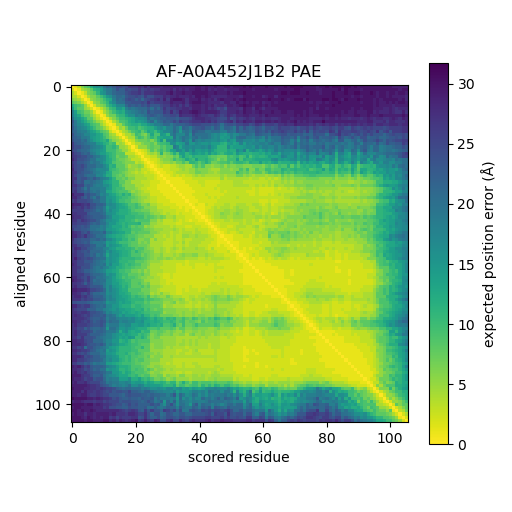.440 -17.807 22.051 1.00 53.94 104 GLY A C 1
ATOM 858 O O . GLY A 1 104 ? 15.444 -17.461 22.663 1.00 53.94 104 GLY A O 1
ATOM 859 N N . GLY A 1 105 ? 13.364 -18.307 22.667 1.00 55.47 105 GLY A N 1
ATOM 860 C CA . GLY A 1 105 ? 13.226 -18.447 24.123 1.00 55.47 105 GLY A CA 1
ATOM 861 C C . GLY A 1 105 ? 12.675 -19.802 24.570 1.00 55.47 105 GLY A C 1
ATOM 862 O O . GLY A 1 105 ? 11.822 -19.844 25.455 1.00 55.47 105 GLY A O 1
ATOM 863 N N . ARG A 1 106 ? 13.107 -20.891 23.930 1.00 44.88 106 ARG A N 1
ATOM 864 C CA . ARG A 1 106 ? 12.959 -22.259 24.438 1.00 44.88 106 ARG A CA 1
ATOM 865 C C . ARG A 1 106 ? 14.279 -22.994 24.326 1.00 44.88 106 ARG A C 1
ATOM 867 O O . ARG A 1 106 ? 14.948 -22.789 23.291 1.00 44.88 106 ARG A O 1
#

Sequence (106 aa):
MGSLWPVLTDPCPPVLAEVDERDRVQKKTFTKWVNKHLIKVRRHVSDLYEDLRDGHNLISLLEVLSGDTLPREKGRMRFHKLQNVQIALDYLKHRQVSCVRAWGGR

Foldseek 3Di:
DDDDDDDPPPPDPVVVVVVVVVVVVVQVVVQVVLQVQCVVVPDHDPHPVVVCQQLPSLQSSCCSVVVDHFDAQDDDDPVRSVVSNVSSVVVVVVVVVVVVVVPPPD

Nearest PDB structures (foldseek):
  4q57-assembly1_B  TM=9.474E-01  e=2.117E-10  Mus musculus
  3f7p-assembly2_B  TM=9.891E-01  e=5.266E-10  Homo sapiens
  4z6g-assembly1_A  TM=9.880E-01  e=7.782E-10  Homo sapiens
  4q59-assembly2_B  TM=9.878E-01  e=8.306E-10  Homo sapiens
  8iah-assembly1_S  TM=9.381E-01  e=9.615E-08  Sus scrofa

Organism: NCBI:txid38772

pLDDT: mean 77.84, std 15.57, range [41.25, 94.0]

Radius of gyration: 21.73 Å; Cα contacts (8 Å, |Δi|>4): 74; chains: 1; bounding box: 60×37×69 Å

Mean predicted aligned error: 11.87 Å

InterPro domains:
  IPR001589 Actinin-type actin-binding domain, conserved site [PS00019] (26-35)
  IPR001715 Calponin homology domain [PF00307] (25-94)
  IPR001715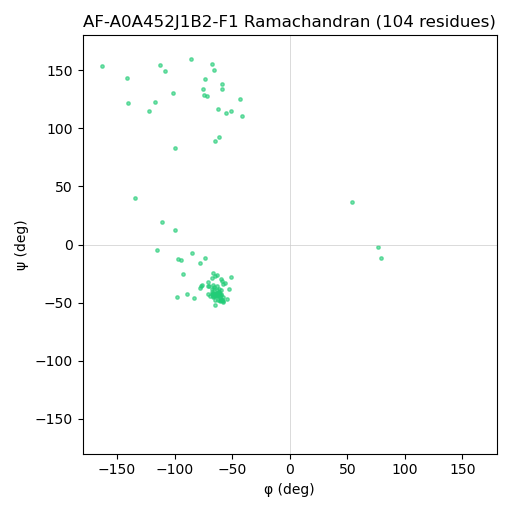 Calponin homology domain [PS50021] (24-106)
  IPR001715 Calponin homology domain [SM00033] (26-103)
  IPR036872 CH domain superfamily [G3DSA:1.10.418.10] (15-104)
  IPR036872 CH domain superfamily [SSF47576] (13-101)